Protein AF-A0A821R1C7-F1 (afdb_monomer)

Nearest PDB structures (foldseek):
  7y3z-assembly4_C  TM=9.645E-01  e=5.806E-04  Acinetobacter
  3zyt-assembly1_A  TM=8.851E-01  e=3.331E-03  Paenarthrobacter nitroguajacolicus
  8rlj-assembly1_A  TM=8.357E-01  e=1.025E-01  Pseudomonas aeruginosa
  6kjq-assembly1_A  TM=7.662E-01  e=8.226E-01  Jeotgalibacillus marinus
  7ulw-assembly1_A  TM=7.896E-01  e=1.842E+00  Homo sapiens

Structure (mmCIF, N/CA/C/O backbone):
data_AF-A0A821R1C7-F1
#
_entry.id   AF-A0A821R1C7-F1
#
loop_
_atom_site.group_PDB
_atom_site.id
_atom_site.type_symbol
_atom_site.label_atom_id
_atom_site.label_alt_id
_atom_site.label_comp_id
_atom_site.label_asym_id
_atom_site.label_entity_id
_atom_site.label_seq_id
_atom_site.pdbx_PDB_ins_code
_atom_site.Cartn_x
_atom_site.Cartn_y
_atom_site.Cartn_z
_atom_site.occupancy
_atom_site.B_iso_or_equiv
_atom_site.auth_seq_id
_atom_site.auth_comp_id
_atom_site.auth_asym_id
_atom_site.auth_atom_id
_atom_site.pdbx_PDB_model_num
ATOM 1 N N . LEU A 1 1 ? 5.505 1.927 -19.440 1.00 95.06 1 LEU A N 1
ATOM 2 C CA . LEU A 1 1 ? 4.059 2.197 -19.597 1.00 95.06 1 LEU A CA 1
ATOM 3 C C . LEU A 1 1 ? 3.369 0.908 -20.001 1.00 95.06 1 LEU A C 1
ATOM 5 O O . LEU A 1 1 ? 3.718 0.342 -21.029 1.00 95.06 1 LEU A O 1
ATOM 9 N N . ALA A 1 2 ? 2.385 0.483 -19.216 1.00 96.88 2 ALA A N 1
ATOM 10 C CA . ALA A 1 2 ? 1.505 -0.620 -19.572 1.00 96.88 2 ALA A CA 1
ATOM 11 C C . ALA A 1 2 ? 0.056 -0.122 -19.580 1.00 96.88 2 ALA A C 1
ATOM 13 O O . ALA A 1 2 ? -0.348 0.591 -18.662 1.00 96.88 2 ALA A O 1
ATOM 14 N N . VAL A 1 3 ? -0.719 -0.488 -20.602 1.00 98.31 3 VAL A N 1
ATOM 15 C CA . VAL A 1 3 ? -2.160 -0.203 -20.677 1.00 98.31 3 VAL A CA 1
ATOM 16 C C . VAL A 1 3 ? -2.905 -1.514 -20.856 1.00 98.31 3 VAL A C 1
ATOM 18 O O . VAL A 1 3 ? -2.622 -2.278 -21.781 1.00 9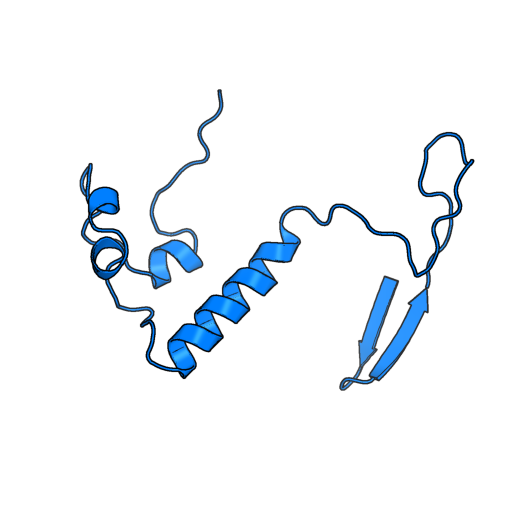8.31 3 VAL A O 1
ATOM 21 N N . TYR A 1 4 ? -3.876 -1.750 -19.976 1.00 98.38 4 TYR A N 1
ATOM 22 C CA . TYR A 1 4 ? -4.767 -2.900 -20.037 1.00 98.38 4 TYR A CA 1
ATOM 23 C C . TYR A 1 4 ? -6.169 -2.459 -20.457 1.00 98.38 4 TYR A C 1
ATOM 25 O O . TYR A 1 4 ? -6.735 -1.535 -19.877 1.00 98.38 4 TYR A O 1
ATOM 33 N N . HIS A 1 5 ? -6.757 -3.155 -21.427 1.00 98.25 5 HIS A N 1
ATOM 34 C CA . HIS A 1 5 ? -8.156 -2.996 -21.816 1.00 98.25 5 HIS A CA 1
ATOM 35 C C . HIS A 1 5 ? -8.858 -4.348 -21.687 1.00 98.25 5 HIS A C 1
ATOM 37 O O . HIS A 1 5 ? -8.461 -5.325 -22.322 1.00 98.25 5 HIS A O 1
ATOM 43 N N . ARG A 1 6 ? -9.888 -4.415 -20.831 1.00 97.62 6 ARG A N 1
ATOM 44 C CA . ARG A 1 6 ? -10.651 -5.648 -20.544 1.00 97.62 6 ARG A CA 1
ATOM 45 C C . ARG A 1 6 ? -9.747 -6.836 -20.173 1.00 97.62 6 ARG A C 1
ATOM 47 O O . ARG A 1 6 ? -9.884 -7.927 -20.716 1.00 97.62 6 ARG A O 1
ATOM 54 N N . GLY A 1 7 ? -8.776 -6.593 -19.293 1.00 97.56 7 GLY A N 1
ATOM 55 C CA . GLY A 1 7 ? -7.824 -7.607 -18.826 1.00 97.56 7 GLY A CA 1
ATOM 56 C C . GLY A 1 7 ? -6.716 -7.981 -19.818 1.00 97.56 7 GLY A C 1
ATOM 57 O O . GLY A 1 7 ? -5.848 -8.771 -19.466 1.00 97.56 7 GLY A O 1
ATOM 58 N N . LYS A 1 8 ? -6.693 -7.412 -21.032 1.00 98.44 8 LYS A N 1
ATOM 59 C CA . LYS A 1 8 ? -5.644 -7.664 -22.032 1.00 98.44 8 LYS A CA 1
ATOM 60 C C . LYS A 1 8 ? -4.643 -6.517 -22.081 1.00 98.44 8 LYS A C 1
ATOM 62 O O . LYS A 1 8 ? -5.049 -5.358 -22.155 1.00 98.44 8 LYS A O 1
ATOM 67 N N . LEU A 1 9 ? -3.354 -6.846 -22.085 1.00 98.00 9 LEU A N 1
ATOM 68 C CA . LEU A 1 9 ? -2.270 -5.890 -22.303 1.00 98.00 9 LEU A CA 1
ATOM 69 C C . LEU A 1 9 ? -2.293 -5.435 -23.768 1.00 98.00 9 LEU A C 1
ATOM 71 O O . LEU A 1 9 ? -2.065 -6.240 -24.666 1.00 98.00 9 LEU A O 1
ATOM 75 N N . VAL A 1 10 ? -2.603 -4.161 -24.008 1.00 98.56 10 VAL A N 1
ATOM 76 C CA . VAL A 1 10 ? -2.710 -3.583 -25.364 1.00 98.56 10 VAL A CA 1
A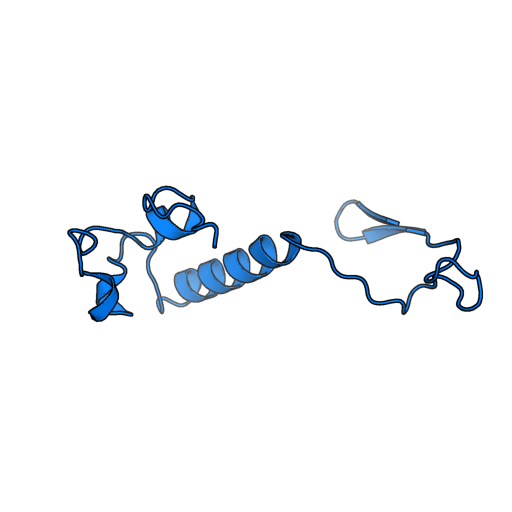TOM 77 C C . VAL A 1 10 ? -1.579 -2.610 -25.685 1.00 98.56 10 VAL A C 1
ATOM 79 O O . VAL A 1 10 ? -1.313 -2.341 -26.850 1.00 98.56 10 VAL A O 1
ATOM 82 N N . VAL A 1 11 ? -0.885 -2.108 -24.662 1.00 98.31 11 VAL A N 1
ATOM 83 C CA . VAL A 1 11 ? 0.336 -1.307 -24.798 1.00 98.31 11 VAL A CA 1
ATOM 84 C C . VAL A 1 11 ? 1.336 -1.805 -23.769 1.00 98.31 11 VAL A C 1
ATOM 86 O O . VAL A 1 11 ? 1.002 -1.847 -22.586 1.00 98.31 11 VAL A O 1
ATOM 89 N N . ASN A 1 12 ? 2.549 -2.136 -24.207 1.00 97.56 12 ASN A N 1
ATOM 90 C CA . ASN A 1 12 ? 3.678 -2.454 -23.338 1.00 97.56 12 ASN A CA 1
ATOM 91 C C . ASN A 1 12 ? 4.935 -1.765 -23.874 1.00 97.56 12 ASN A C 1
ATOM 93 O O . ASN A 1 12 ? 5.509 -2.212 -24.863 1.00 97.56 12 ASN A O 1
ATOM 97 N N . LEU A 1 13 ? 5.303 -0.634 -23.275 1.00 97.88 13 LEU A N 1
ATOM 98 C CA . LEU A 1 13 ? 6.394 0.216 -23.749 1.00 97.88 13 LEU A CA 1
ATOM 99 C C . LEU A 1 13 ? 7.347 0.565 -22.610 1.00 97.88 13 LEU A C 1
ATOM 101 O O . LEU A 1 13 ? 6.920 0.936 -21.515 1.00 97.88 13 LEU A O 1
ATOM 105 N N . TRP A 1 14 ? 8.637 0.544 -22.907 1.00 97.19 14 TRP A N 1
ATOM 106 C CA . TRP A 1 14 ? 9.726 1.041 -22.071 1.00 97.19 14 TRP A CA 1
ATOM 107 C C . TRP A 1 14 ? 10.750 1.738 -22.969 1.00 97.19 14 TRP A C 1
ATOM 109 O O . TRP A 1 14 ? 10.693 1.626 -24.195 1.00 97.19 14 TRP A O 1
ATOM 119 N N . GLY A 1 15 ? 11.671 2.487 -22.377 1.00 96.44 15 GLY A N 1
ATOM 120 C CA . GLY A 1 15 ? 12.731 3.131 -23.137 1.00 96.44 15 GLY A CA 1
ATOM 121 C C . GLY A 1 15 ? 13.526 4.129 -22.313 1.00 96.44 15 GLY A C 1
ATOM 122 O O . GLY A 1 15 ? 13.109 4.553 -21.236 1.00 96.44 15 GLY A O 1
ATOM 123 N N . GLY A 1 16 ? 14.676 4.517 -22.857 1.00 97.06 16 GLY A N 1
ATOM 124 C CA . GLY A 1 16 ? 15.631 5.388 -22.184 1.00 97.06 16 GLY A CA 1
ATOM 125 C C . GLY A 1 16 ? 16.636 4.606 -21.342 1.00 97.06 16 GLY A C 1
ATOM 126 O O . GLY A 1 16 ? 17.003 3.479 -21.671 1.00 97.06 16 GLY A O 1
ATOM 127 N N . TRP A 1 17 ? 17.105 5.241 -20.273 1.00 97.62 17 TRP A N 1
ATOM 128 C CA . TRP A 1 17 ? 18.196 4.757 -19.432 1.00 97.62 17 TRP A CA 1
ATOM 129 C C . TRP A 1 17 ? 17.765 4.759 -17.969 1.00 97.62 17 TRP A C 1
ATOM 131 O O . TRP A 1 17 ? 17.044 5.657 -17.534 1.00 97.62 17 TRP A O 1
ATOM 141 N N . PHE A 1 18 ? 18.192 3.748 -17.221 1.00 96.38 18 PHE A N 1
ATOM 142 C CA . PHE A 1 18 ? 17.921 3.622 -15.793 1.00 96.38 18 PHE A CA 1
ATOM 143 C C . PHE A 1 18 ? 18.710 4.649 -14.976 1.00 96.38 18 PHE A C 1
ATOM 145 O O . PHE A 1 18 ? 18.194 5.231 -14.024 1.00 96.38 18 PHE A O 1
ATOM 152 N N . ASP A 1 19 ? 19.962 4.881 -15.359 1.00 95.75 19 ASP A N 1
ATOM 153 C CA . ASP A 1 19 ? 20.901 5.758 -14.679 1.00 95.75 19 ASP A CA 1
ATOM 154 C C . ASP A 1 19 ? 21.161 7.050 -15.465 1.00 95.75 19 ASP A C 1
ATOM 156 O O . ASP A 1 19 ? 21.021 7.128 -16.688 1.00 95.75 19 ASP A O 1
ATOM 160 N N . LYS A 1 20 ? 21.595 8.090 -14.747 1.00 96.38 20 LYS A N 1
ATOM 161 C CA . LYS A 1 20 ? 21.877 9.402 -15.345 1.00 96.38 20 LYS A CA 1
ATOM 162 C C . LYS A 1 20 ? 23.054 9.362 -16.321 1.00 96.38 20 LYS A C 1
ATOM 164 O O . LYS A 1 20 ? 23.056 10.131 -17.278 1.00 96.38 20 LYS A O 1
ATOM 169 N N . GLN A 1 21 ? 24.037 8.492 -16.078 1.00 98.12 21 GLN A N 1
ATOM 170 C CA . GLN A 1 21 ? 25.211 8.335 -16.937 1.00 98.12 21 GLN A CA 1
ATOM 171 C C . GLN A 1 21 ? 24.899 7.571 -18.229 1.00 98.12 21 GLN A C 1
ATOM 173 O O . GLN A 1 21 ? 25.761 7.516 -19.102 1.00 98.12 21 GLN A O 1
ATOM 178 N N . LYS A 1 22 ? 23.673 7.048 -18.387 1.00 97.69 22 LYS A N 1
ATOM 179 C CA . LYS A 1 22 ? 23.246 6.281 -19.562 1.00 97.69 22 LYS A CA 1
ATOM 180 C C . LYS A 1 22 ? 24.122 5.049 -19.790 1.00 97.69 22 LYS A C 1
ATOM 182 O O . LYS A 1 22 ? 24.522 4.757 -20.911 1.00 97.69 22 LYS A O 1
ATOM 187 N N . THR A 1 23 ? 24.438 4.343 -18.711 1.00 97.56 23 THR A N 1
ATOM 188 C CA . THR A 1 23 ? 25.233 3.110 -18.754 1.00 97.56 23 THR A CA 1
ATOM 189 C C . THR A 1 23 ? 24.358 1.860 -18.736 1.00 97.56 23 THR A C 1
ATOM 191 O O . THR A 1 23 ? 24.775 0.817 -19.234 1.00 97.56 23 THR A O 1
ATOM 194 N N . LYS A 1 24 ? 23.125 1.960 -18.226 1.00 97.19 24 LYS A N 1
ATOM 195 C CA . LYS A 1 24 ? 22.159 0.866 -18.129 1.00 97.19 24 LYS A CA 1
ATOM 196 C C . LYS A 1 24 ? 20.848 1.227 -18.842 1.00 97.19 24 LYS A C 1
ATOM 198 O O . LYS A 1 24 ? 20.174 2.171 -18.420 1.00 97.19 24 LYS A O 1
ATOM 203 N N . PRO A 1 25 ? 20.452 0.503 -19.903 1.00 97.50 25 PRO A N 1
ATOM 204 C CA . PRO A 1 25 ? 19.151 0.693 -20.540 1.00 97.50 25 PRO A CA 1
ATOM 205 C C . PRO A 1 25 ? 17.996 0.492 -19.551 1.00 97.50 25 PRO A C 1
ATOM 207 O O . PRO A 1 25 ? 18.095 -0.320 -18.633 1.00 97.50 25 PRO A O 1
ATOM 210 N N . TYR A 1 26 ? 16.901 1.228 -19.739 1.00 97.44 26 TYR A N 1
ATOM 211 C CA . TYR A 1 26 ? 15.644 0.948 -19.046 1.00 97.44 26 TYR A CA 1
ATOM 212 C C . TYR A 1 26 ? 14.836 -0.032 -19.896 1.00 97.44 26 TYR A C 1
ATOM 214 O O . TYR A 1 26 ? 14.299 0.344 -20.942 1.00 97.44 26 TYR A O 1
ATOM 222 N N . ASP A 1 27 ? 14.768 -1.279 -19.452 1.00 96.06 27 ASP A N 1
ATOM 223 C CA . ASP A 1 27 ? 14.105 -2.384 -20.143 1.00 96.06 27 ASP A CA 1
ATOM 224 C C . ASP A 1 27 ? 12.874 -2.904 -19.376 1.00 96.06 27 ASP A C 1
ATOM 226 O O . ASP A 1 27 ? 12.446 -2.326 -18.375 1.00 96.06 27 ASP A O 1
ATOM 230 N N . ASN A 1 28 ? 12.272 -3.985 -19.875 1.00 95.75 28 ASN A N 1
ATOM 231 C CA . ASN A 1 28 ? 11.076 -4.597 -19.292 1.00 95.75 28 ASN A CA 1
ATOM 232 C C . ASN A 1 28 ? 11.321 -5.268 -17.926 1.00 95.75 28 ASN A C 1
ATOM 234 O O . ASN A 1 28 ? 10.365 -5.486 -17.185 1.00 95.75 28 ASN A O 1
ATOM 238 N N . ASP A 1 29 ? 12.574 -5.566 -17.577 1.00 95.75 29 ASP A N 1
ATOM 239 C CA . ASP A 1 29 ? 12.945 -6.232 -16.321 1.00 95.75 29 ASP A CA 1
ATOM 240 C C . ASP A 1 29 ? 13.451 -5.233 -15.265 1.00 95.75 29 ASP A C 1
ATOM 242 O O . ASP A 1 29 ? 13.801 -5.590 -14.135 1.00 95.75 29 ASP A O 1
ATOM 246 N N . THR A 1 30 ? 13.476 -3.946 -15.610 1.00 96.50 30 THR A N 1
ATOM 247 C CA . THR A 1 30 ? 13.945 -2.886 -14.728 1.00 96.50 30 THR A CA 1
ATOM 248 C C . THR A 1 30 ? 12.960 -2.630 -13.582 1.00 96.50 30 THR A C 1
ATOM 250 O O . THR A 1 30 ? 11.846 -2.145 -13.775 1.00 96.50 30 THR A O 1
ATOM 253 N N . LEU A 1 31 ? 13.407 -2.881 -12.348 1.00 95.75 31 LEU A N 1
ATOM 254 C CA . LEU A 1 31 ? 12.672 -2.523 -11.133 1.00 95.75 31 LEU A CA 1
ATOM 255 C C . LEU A 1 31 ? 12.875 -1.044 -10.774 1.00 95.75 31 LEU A C 1
ATOM 257 O O . LEU A 1 31 ? 13.989 -0.524 -10.839 1.00 95.75 31 LEU A O 1
ATOM 261 N N . GLN A 1 32 ? 11.799 -0.378 -10.347 1.00 93.00 32 GLN A N 1
ATOM 262 C CA . GLN A 1 32 ? 11.802 1.035 -9.962 1.00 93.00 32 GLN A CA 1
ATOM 263 C C . GLN A 1 32 ? 11.067 1.246 -8.637 1.00 93.00 32 GLN A C 1
ATOM 265 O O . GLN A 1 32 ? 10.063 0.590 -8.350 1.00 93.00 32 GLN A O 1
ATOM 270 N N . LEU A 1 33 ? 11.529 2.213 -7.844 1.00 95.06 33 LEU A N 1
ATOM 271 C CA . LEU A 1 33 ? 10.799 2.659 -6.662 1.00 95.06 33 LEU A CA 1
ATOM 272 C C . LEU A 1 33 ? 9.497 3.361 -7.084 1.00 95.06 33 LEU A C 1
ATOM 274 O O . LEU A 1 33 ? 9.522 4.425 -7.698 1.00 95.06 33 LEU A O 1
ATOM 278 N N . VAL A 1 34 ? 8.351 2.783 -6.719 1.00 95.44 34 VAL A N 1
ATOM 279 C CA . VAL A 1 34 ? 7.009 3.296 -7.074 1.00 95.44 34 VAL A CA 1
ATOM 280 C C . VAL A 1 34 ? 6.324 4.074 -5.938 1.00 95.44 34 VAL A C 1
ATOM 282 O O . VAL A 1 34 ? 5.115 4.319 -5.974 1.00 95.44 34 VAL A O 1
ATOM 285 N N . PHE A 1 35 ? 7.093 4.472 -4.920 1.00 96.25 35 PHE A N 1
ATOM 286 C CA . PHE A 1 35 ? 6.664 5.285 -3.775 1.00 96.25 35 PHE A CA 1
ATOM 287 C C . PHE A 1 35 ? 5.360 4.809 -3.126 1.00 96.25 35 PHE A C 1
ATOM 289 O O . PHE A 1 35 ? 5.332 3.750 -2.517 1.00 96.25 35 PHE A O 1
ATOM 296 N N . SER A 1 36 ? 4.280 5.590 -3.218 1.00 96.31 36 SER A N 1
ATOM 297 C CA . SER A 1 36 ? 3.008 5.302 -2.549 1.00 96.31 36 SER A CA 1
ATOM 298 C C . SER A 1 36 ? 2.159 4.240 -3.248 1.00 96.31 36 SER A C 1
ATOM 300 O O . SER A 1 36 ? 1.174 3.799 -2.664 1.00 96.31 36 SER A O 1
ATOM 302 N N . THR A 1 37 ? 2.534 3.795 -4.448 1.00 97.06 37 THR A N 1
ATOM 303 C CA . THR A 1 37 ? 1.797 2.776 -5.217 1.00 97.06 37 THR A CA 1
ATOM 304 C C . THR A 1 37 ? 1.511 1.481 -4.434 1.00 97.06 37 THR A C 1
ATOM 306 O O . THR A 1 37 ? 0.381 0.994 -4.513 1.00 97.06 37 THR A O 1
ATOM 309 N N . PRO A 1 38 ? 2.428 0.937 -3.602 1.00 97.00 38 PRO A N 1
ATOM 310 C CA . PRO A 1 38 ? 2.169 -0.272 -2.821 1.00 97.00 38 PRO A CA 1
ATOM 311 C C . PRO A 1 38 ? 1.009 -0.147 -1.822 1.00 97.00 38 PRO A C 1
ATOM 313 O O . PRO A 1 38 ? 0.507 -1.174 -1.375 1.00 97.00 38 PRO A O 1
ATOM 316 N N . LYS A 1 39 ? 0.514 1.066 -1.509 1.00 97.12 39 LYS A N 1
ATOM 317 C CA . LYS A 1 39 ? -0.707 1.252 -0.699 1.00 97.12 39 LYS A CA 1
ATOM 318 C C . LYS A 1 39 ? -1.912 0.524 -1.299 1.00 97.12 39 LYS A C 1
ATOM 320 O O . LYS A 1 39 ? -2.708 -0.028 -0.549 1.00 97.12 39 LYS A O 1
ATOM 325 N N . GLY A 1 40 ? -2.020 0.465 -2.630 1.00 96.88 40 GLY A N 1
ATOM 326 C CA . GLY A 1 40 ? -3.070 -0.305 -3.303 1.00 96.88 40 GLY A CA 1
ATOM 327 C C . GLY A 1 40 ? -2.946 -1.809 -3.047 1.00 96.88 40 GLY A C 1
ATOM 328 O O . GLY A 1 40 ? -3.939 -2.468 -2.757 1.00 96.88 40 GLY A O 1
ATOM 329 N N . LEU A 1 41 ? -1.719 -2.343 -3.067 1.00 96.88 41 LEU A N 1
ATOM 330 C CA . LEU A 1 41 ? -1.449 -3.742 -2.721 1.00 96.88 41 LEU A CA 1
ATOM 331 C C . LEU A 1 41 ? -1.809 -4.040 -1.262 1.00 96.88 41 LEU A C 1
ATOM 333 O O . LEU A 1 41 ? -2.501 -5.015 -0.989 1.00 96.88 41 LEU A O 1
ATOM 337 N N . VAL A 1 42 ? -1.400 -3.168 -0.337 1.00 97.62 42 VAL A N 1
ATOM 338 C CA . VAL A 1 42 ? -1.751 -3.283 1.087 1.00 97.62 42 VAL A CA 1
ATOM 339 C C . VAL A 1 42 ? -3.270 -3.252 1.277 1.00 97.62 42 VAL A C 1
ATOM 341 O O . VAL A 1 42 ? -3.812 -4.085 2.001 1.00 97.62 42 VAL A O 1
ATOM 344 N N . ALA A 1 43 ? -3.978 -2.354 0.587 1.00 98.12 43 ALA A N 1
ATOM 345 C CA . ALA A 1 43 ? -5.435 -2.288 0.642 1.00 98.12 43 ALA A CA 1
ATOM 346 C C . ALA A 1 43 ? -6.109 -3.567 0.119 1.00 98.12 43 ALA A C 1
ATOM 348 O O . ALA A 1 43 ? -7.061 -4.040 0.740 1.00 98.12 43 ALA A O 1
ATOM 349 N N . MET A 1 44 ? -5.593 -4.170 -0.959 1.00 98.25 44 MET A N 1
ATOM 350 C CA . MET A 1 44 ? -6.075 -5.469 -1.446 1.00 98.25 44 MET A CA 1
ATOM 351 C C . MET A 1 44 ? -5.843 -6.589 -0.427 1.00 98.25 44 MET A C 1
ATOM 353 O O . MET A 1 44 ? -6.739 -7.400 -0.208 1.00 98.25 44 MET A O 1
ATOM 357 N N . THR A 1 45 ? -4.691 -6.619 0.247 1.00 98.12 45 THR A N 1
ATOM 358 C CA . THR A 1 45 ? -4.428 -7.591 1.320 1.00 98.12 45 THR A CA 1
ATOM 359 C C . THR A 1 45 ? -5.436 -7.453 2.461 1.00 98.12 45 THR A C 1
ATOM 361 O O . THR A 1 45 ? -5.981 -8.454 2.919 1.00 98.12 45 THR A O 1
ATOM 364 N N . ILE 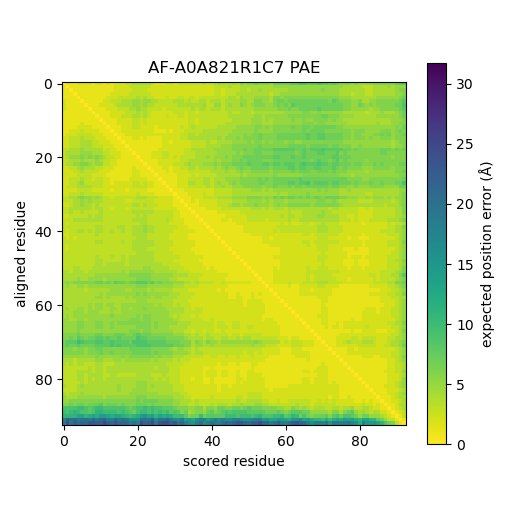A 1 46 ? -5.750 -6.223 2.881 1.00 98.31 46 ILE A N 1
ATOM 365 C CA . ILE A 1 46 ? -6.778 -5.968 3.901 1.00 98.31 46 ILE A CA 1
ATOM 366 C C . ILE A 1 46 ? -8.157 -6.434 3.421 1.00 98.31 46 ILE A C 1
ATOM 368 O O . ILE A 1 46 ? -8.861 -7.108 4.171 1.00 98.31 46 ILE A O 1
ATOM 372 N N . ALA A 1 47 ? -8.528 -6.151 2.170 1.00 98.38 47 ALA A N 1
ATOM 373 C CA . ALA A 1 47 ? -9.794 -6.611 1.598 1.00 98.38 47 ALA A CA 1
ATOM 374 C C . ALA A 1 47 ? -9.895 -8.149 1.564 1.00 98.38 47 ALA A C 1
ATOM 376 O O . ALA A 1 47 ? -10.946 -8.699 1.886 1.00 98.38 47 ALA A O 1
ATOM 377 N N . LEU A 1 48 ? -8.800 -8.855 1.255 1.00 98.56 48 LEU A N 1
ATOM 378 C CA . LEU A 1 48 ? -8.743 -10.320 1.320 1.00 98.56 48 LEU A CA 1
ATOM 379 C C . LEU A 1 48 ? -8.913 -10.840 2.753 1.00 98.56 48 LEU A C 1
ATOM 381 O O . LEU A 1 48 ? -9.620 -11.826 2.959 1.00 98.56 48 LEU A O 1
ATOM 385 N N . CYS A 1 49 ? -8.299 -10.192 3.747 1.00 98.31 49 CYS A N 1
ATOM 386 C CA . CYS A 1 49 ? -8.507 -10.538 5.155 1.00 98.31 49 CYS A CA 1
ATOM 387 C C . CYS A 1 49 ? -9.972 -10.350 5.570 1.00 98.31 49 CYS A C 1
ATOM 389 O O . CYS A 1 49 ? -10.518 -11.219 6.251 1.00 98.31 49 CYS A O 1
ATOM 391 N N . VAL A 1 50 ? -10.618 -9.273 5.109 1.00 98.50 50 VAL A N 1
ATOM 392 C CA . VAL A 1 50 ? -12.049 -9.025 5.343 1.00 98.50 50 VAL A CA 1
ATOM 393 C C . VAL A 1 50 ? -12.913 -10.099 4.703 1.00 98.50 50 VAL A C 1
ATOM 395 O O . VAL A 1 50 ? -13.743 -10.704 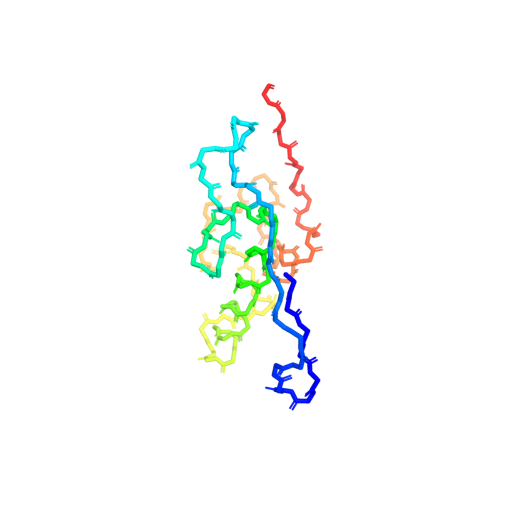5.375 1.00 98.50 50 VAL A O 1
ATOM 398 N N . GLN A 1 51 ? -12.672 -10.407 3.429 1.00 98.50 51 GLN A N 1
ATOM 399 C CA . GLN A 1 51 ? -13.396 -11.461 2.719 1.00 98.50 51 GLN A CA 1
ATOM 400 C C . GLN A 1 51 ? -13.281 -12.821 3.426 1.00 98.50 51 GLN A C 1
ATOM 402 O O . GLN A 1 51 ? -14.221 -13.609 3.407 1.00 98.50 51 GLN A O 1
ATOM 407 N N . ARG A 1 52 ? -12.134 -13.101 4.054 1.00 98.38 52 ARG A N 1
ATOM 408 C CA . ARG A 1 52 ? -11.871 -14.347 4.791 1.00 98.38 52 ARG A CA 1
ATOM 409 C C . ARG A 1 52 ? -12.373 -14.332 6.239 1.00 98.38 52 ARG A C 1
ATOM 411 O O . ARG A 1 52 ? -12.162 -15.312 6.943 1.00 98.38 52 ARG A O 1
ATOM 418 N N . GLY A 1 53 ? -12.988 -13.242 6.701 1.00 97.69 53 GLY A N 1
ATOM 419 C CA . GLY A 1 53 ? -13.455 -13.100 8.083 1.00 97.69 53 GLY A CA 1
ATOM 420 C C . GLY A 1 53 ? -12.336 -12.959 9.122 1.00 97.69 53 GLY A C 1
ATOM 421 O O . GLY A 1 53 ? -12.595 -13.079 10.316 1.00 97.69 53 GLY A O 1
ATOM 422 N N . LEU A 1 54 ? -11.096 -12.700 8.693 1.00 97.94 54 LEU A N 1
ATOM 423 C CA . LEU A 1 54 ? -9.943 -12.497 9.582 1.00 97.94 54 LEU A CA 1
ATOM 424 C C . LEU A 1 54 ? -9.884 -11.070 10.142 1.00 97.94 54 LEU A C 1
ATOM 426 O O . LEU A 1 54 ? -9.173 -10.814 11.111 1.00 97.94 54 LEU A O 1
ATOM 430 N N . LEU A 1 55 ? -10.598 -10.139 9.506 1.00 97.19 55 LEU A N 1
ATOM 431 C CA . LEU A 1 55 ? -10.661 -8.730 9.870 1.00 97.19 55 LEU A CA 1
ATOM 432 C C . LEU A 1 55 ? -12.038 -8.157 9.501 1.00 97.19 55 LEU A C 1
ATOM 434 O O . LEU A 1 55 ? -12.642 -8.605 8.537 1.00 97.19 55 LEU A O 1
ATOM 438 N N . ASN A 1 56 ? -12.534 -7.141 10.209 1.00 98.38 56 ASN A N 1
ATOM 439 C CA . ASN A 1 56 ? -13.670 -6.330 9.759 1.00 98.38 56 ASN A CA 1
ATOM 440 C C . ASN A 1 56 ? -13.302 -4.848 9.744 1.00 98.38 56 ASN A C 1
ATOM 442 O O . ASN A 1 56 ? -12.608 -4.360 10.631 1.00 98.38 56 ASN A O 1
ATOM 446 N N . TYR A 1 57 ? -13.822 -4.102 8.769 1.00 98.56 57 TYR A N 1
ATOM 447 C CA . TYR A 1 57 ? -13.582 -2.658 8.679 1.00 98.56 57 TYR A CA 1
ATOM 448 C C . TYR A 1 57 ? -14.099 -1.878 9.898 1.00 98.56 57 TYR A C 1
ATOM 450 O O . TYR A 1 57 ? -13.529 -0.847 10.248 1.00 98.56 57 TYR A O 1
ATOM 458 N N . THR A 1 58 ? -15.144 -2.383 10.559 1.00 98.50 58 THR A N 1
ATOM 459 C CA . THR A 1 58 ? -15.727 -1.804 11.778 1.00 98.50 58 THR A CA 1
ATOM 460 C C . THR A 1 58 ? -15.013 -2.228 13.058 1.00 98.50 58 THR A C 1
ATOM 462 O O . THR A 1 58 ? -15.323 -1.692 14.122 1.00 98.50 58 THR A O 1
ATOM 465 N N . ASP A 1 59 ? -14.077 -3.182 12.992 1.00 98.50 59 ASP A N 1
ATOM 466 C CA . ASP A 1 59 ? -13.296 -3.557 14.166 1.00 98.50 59 ASP A CA 1
ATOM 467 C C . ASP A 1 59 ? -12.454 -2.370 14.636 1.00 98.50 59 ASP A C 1
ATOM 469 O O . ASP A 1 59 ? -11.895 -1.617 13.830 1.00 98.50 59 ASP A O 1
ATOM 473 N N . LYS A 1 60 ? -12.324 -2.232 15.957 1.00 98.62 60 LYS A N 1
ATOM 474 C CA . LYS A 1 60 ? -11.357 -1.311 16.551 1.00 98.62 60 LYS A CA 1
ATOM 475 C C . LYS A 1 60 ? -9.943 -1.836 16.326 1.00 98.62 60 LYS A C 1
ATOM 477 O O . LYS A 1 60 ? -9.702 -3.033 16.473 1.00 98.62 60 LYS A O 1
ATOM 482 N N . VAL A 1 61 ? -8.994 -0.947 16.038 1.00 98.31 61 VAL A N 1
ATOM 483 C CA . VAL A 1 61 ? -7.579 -1.319 15.832 1.00 98.31 61 VAL A CA 1
ATOM 484 C C . VAL A 1 61 ? -7.017 -2.046 17.058 1.00 98.31 61 VAL A C 1
ATOM 486 O O . VAL A 1 61 ? -6.296 -3.030 16.909 1.00 98.31 61 VAL A O 1
ATOM 489 N N . ILE A 1 62 ? -7.436 -1.643 18.262 1.00 98.44 62 ILE A N 1
ATOM 490 C CA . ILE A 1 62 ? -7.016 -2.255 19.532 1.00 98.44 62 ILE A CA 1
ATOM 491 C C . ILE A 1 62 ? -7.368 -3.740 19.676 1.00 98.44 62 ILE A C 1
ATOM 493 O O . ILE A 1 62 ? -6.759 -4.429 20.485 1.00 98.44 62 ILE A O 1
ATOM 497 N N . LYS A 1 63 ? -8.309 -4.258 18.875 1.00 98.19 63 LYS A N 1
ATOM 498 C CA . LYS A 1 63 ? -8.602 -5.696 18.807 1.00 98.19 63 LYS A CA 1
ATOM 499 C C . LYS A 1 63 ? -7.396 -6.498 18.303 1.00 98.19 63 LYS A C 1
ATOM 501 O O . LYS A 1 63 ? -7.232 -7.650 18.687 1.00 98.19 63 LYS A O 1
ATOM 506 N N . TYR A 1 64 ? -6.580 -5.893 17.439 1.00 97.38 64 TYR A N 1
ATOM 507 C CA . TYR A 1 64 ? -5.412 -6.509 16.803 1.00 97.38 64 TYR A CA 1
ATOM 508 C C . TYR A 1 64 ? -4.089 -5.980 17.358 1.00 97.38 64 TYR A C 1
ATOM 510 O O . TYR A 1 64 ? -3.089 -6.689 17.341 1.00 97.38 64 TYR A O 1
ATOM 518 N N . TRP A 1 65 ? -4.086 -4.733 17.827 1.00 98.25 65 TRP A N 1
ATOM 519 C CA . TRP A 1 65 ? -2.912 -4.055 18.360 1.00 98.25 65 TRP A CA 1
ATOM 520 C C . TRP A 1 65 ? -3.299 -3.246 19.610 1.00 98.25 65 TRP A C 1
ATOM 522 O O . TRP A 1 65 ? -3.575 -2.049 19.497 1.00 98.25 65 TRP A O 1
ATOM 532 N N . PRO A 1 66 ? -3.372 -3.879 20.796 1.00 97.94 66 PRO A N 1
ATOM 533 C CA . PRO A 1 66 ? -3.849 -3.231 22.021 1.00 97.94 66 PRO A CA 1
ATOM 534 C C . PRO A 1 66 ? -3.099 -1.940 22.380 1.00 97.94 66 PRO A C 1
ATOM 536 O O . PRO A 1 66 ? -3.714 -0.948 22.768 1.00 97.94 66 PRO A O 1
ATOM 539 N N . GLU A 1 67 ? -1.782 -1.908 22.177 1.00 98.06 67 GLU A N 1
ATOM 540 C CA . GLU A 1 67 ? -0.912 -0.771 22.491 1.00 98.06 67 GLU A CA 1
ATOM 541 C C . GLU A 1 67 ? -1.209 0.463 21.624 1.00 98.06 67 GLU A C 1
ATOM 543 O O . GLU A 1 67 ? -0.886 1.583 22.019 1.00 98.06 67 GLU A O 1
ATOM 548 N N . TYR A 1 68 ? -1.878 0.294 20.477 1.00 97.62 68 TYR A N 1
ATOM 549 C CA . TYR A 1 68 ? -2.341 1.411 19.655 1.00 97.62 68 TYR A CA 1
ATOM 550 C C . TYR A 1 68 ? -3.277 2.351 20.430 1.00 97.62 68 TYR A C 1
ATOM 552 O O . TYR A 1 68 ? -3.273 3.552 20.170 1.00 97.62 68 TYR A O 1
ATOM 560 N N . GLY A 1 69 ? -4.050 1.829 21.390 1.00 97.06 69 GLY A N 1
ATOM 561 C CA . GLY A 1 69 ? -5.106 2.557 22.105 1.00 97.06 69 GLY A CA 1
ATOM 562 C C . GLY A 1 69 ? -4.640 3.697 23.011 1.00 97.06 69 GLY A C 1
ATOM 563 O O . GLY A 1 69 ? -5.469 4.391 23.582 1.00 97.06 69 GLY A O 1
ATOM 564 N N . GLN A 1 70 ? -3.335 3.920 23.150 1.00 96.25 70 GLN A N 1
ATOM 565 C CA . GLN A 1 70 ? -2.798 5.041 23.922 1.00 96.25 70 GLN A CA 1
ATOM 566 C C . GLN A 1 70 ? -3.228 6.396 23.339 1.00 96.25 70 GLN A C 1
ATOM 568 O O . GLN A 1 70 ? -3.442 6.510 22.132 1.00 96.25 70 GLN A O 1
ATOM 573 N N . SER A 1 71 ? -3.263 7.442 24.168 1.00 94.62 71 SER A N 1
ATOM 574 C CA . SER A 1 71 ? -3.568 8.818 23.733 1.00 94.62 71 SER A CA 1
ATOM 575 C C . SER A 1 71 ? -4.902 8.930 22.977 1.00 94.62 71 SER A C 1
ATOM 577 O O . SER A 1 71 ? -4.937 9.468 21.871 1.00 94.62 71 SER A O 1
ATOM 579 N N . ASP A 1 72 ? -5.967 8.373 23.559 1.00 94.50 72 ASP A N 1
ATOM 580 C CA . ASP A 1 72 ? -7.360 8.478 23.089 1.00 94.50 72 ASP A CA 1
ATOM 581 C C . ASP A 1 72 ? -7.624 7.864 21.696 1.00 94.50 72 ASP A C 1
ATOM 583 O O . ASP A 1 72 ? -8.507 8.288 20.942 1.00 94.50 72 ASP A O 1
ATOM 587 N N . LYS A 1 73 ? -6.829 6.853 21.315 1.00 97.56 73 LYS A N 1
ATOM 588 C CA . LYS A 1 73 ? -6.919 6.181 20.006 1.00 97.56 73 LYS A CA 1
ATOM 589 C C . LYS A 1 73 ? -7.725 4.881 20.025 1.00 97.56 73 LYS A C 1
ATOM 591 O O . LYS A 1 73 ? -7.914 4.277 18.964 1.00 97.56 73 LYS A O 1
ATOM 596 N N . GLU A 1 74 ? -8.230 4.446 21.176 1.00 97.94 74 GLU A N 1
ATOM 597 C CA . GLU A 1 74 ? -8.940 3.176 21.387 1.00 97.94 74 GLU A CA 1
ATOM 598 C C . GLU A 1 74 ? -10.179 3.008 20.499 1.00 97.94 74 GLU A C 1
ATOM 600 O O . GLU A 1 74 ? -10.555 1.893 20.133 1.00 97.94 74 GLU A O 1
ATOM 605 N N . ASN A 1 75 ? -10.775 4.126 20.083 1.00 98.00 75 ASN A N 1
ATOM 606 C CA . ASN A 1 75 ? -11.961 4.147 19.239 1.00 98.00 75 ASN A CA 1
ATOM 607 C C . ASN A 1 75 ? -11.675 4.134 17.730 1.00 98.00 75 ASN A C 1
ATOM 609 O O . ASN A 1 75 ? -12.630 4.028 16.955 1.00 98.00 75 ASN A O 1
ATOM 613 N N . THR A 1 76 ? -10.413 4.178 17.297 1.00 98.38 76 THR A N 1
ATOM 614 C CA . THR A 1 76 ? -10.060 4.120 15.868 1.00 98.38 76 THR A CA 1
ATOM 615 C C . THR A 1 76 ? -10.465 2.774 15.272 1.00 98.38 76 THR A C 1
ATOM 617 O O . THR A 1 76 ? -10.124 1.718 15.811 1.00 98.38 76 THR A O 1
ATOM 620 N N . THR A 1 77 ? -11.162 2.795 14.139 1.00 98.62 77 THR A N 1
ATOM 621 C CA . THR A 1 77 ? -11.518 1.585 13.389 1.00 98.62 77 THR A CA 1
ATOM 622 C C . THR A 1 77 ? -10.486 1.252 12.314 1.00 98.62 77 THR A C 1
ATOM 624 O O . THR A 1 77 ? -9.694 2.101 11.899 1.00 98.62 77 THR A O 1
ATOM 627 N N . VAL A 1 78 ? -10.514 0.022 11.795 1.00 98.44 78 VAL A N 1
ATOM 628 C CA . VAL A 1 78 ? -9.702 -0.323 10.618 1.00 98.44 78 VAL A CA 1
ATOM 629 C C . VAL A 1 78 ? -10.076 0.551 9.410 1.00 98.44 78 VAL A C 1
ATOM 631 O O . VAL A 1 78 ? -9.189 0.980 8.671 1.00 98.44 78 VAL A O 1
ATOM 634 N N . ALA A 1 79 ? -11.359 0.883 9.226 1.00 98.38 79 ALA A N 1
ATOM 635 C CA . ALA A 1 79 ? -11.799 1.811 8.183 1.00 98.38 79 ALA A CA 1
ATOM 636 C C . ALA A 1 79 ? -11.154 3.201 8.312 1.00 98.38 79 ALA A C 1
ATOM 638 O O . ALA A 1 79 ? -10.756 3.779 7.298 1.00 98.38 79 ALA A O 1
ATOM 639 N N . ASP A 1 80 ? -11.001 3.724 9.532 1.00 98.38 80 ASP A N 1
ATOM 640 C CA . ASP A 1 80 ? -10.363 5.026 9.761 1.00 98.38 80 ASP A CA 1
ATOM 641 C C . ASP A 1 80 ? -8.889 5.015 9.339 1.00 98.38 80 ASP A C 1
ATOM 643 O O . ASP A 1 80 ? -8.415 5.965 8.714 1.00 98.38 80 ASP A O 1
ATOM 647 N N . VAL A 1 81 ? -8.166 3.925 9.614 1.00 97.69 81 VAL A N 1
ATOM 648 C CA . VAL A 1 81 ? -6.772 3.758 9.166 1.00 97.69 81 VAL A CA 1
ATOM 649 C C . VAL A 1 81 ? -6.702 3.698 7.639 1.00 97.69 81 VAL A C 1
ATOM 651 O O . VAL A 1 81 ? -5.934 4.439 7.024 1.00 97.69 81 VAL A O 1
ATOM 654 N N . MET A 1 82 ? -7.542 2.869 7.013 1.00 97.94 82 MET A N 1
ATOM 655 C CA . MET A 1 82 ? -7.539 2.654 5.559 1.00 97.94 82 MET A CA 1
ATOM 656 C C . MET A 1 82 ? -7.959 3.882 4.742 1.00 97.94 82 MET A C 1
ATOM 658 O O . MET A 1 82 ? -7.637 3.967 3.559 1.00 97.94 82 MET A O 1
ATOM 662 N N . SER A 1 83 ? -8.660 4.832 5.361 1.00 97.50 83 SER A N 1
ATOM 663 C CA . SER A 1 83 ? -9.159 6.055 4.723 1.00 97.50 83 SER A CA 1
ATOM 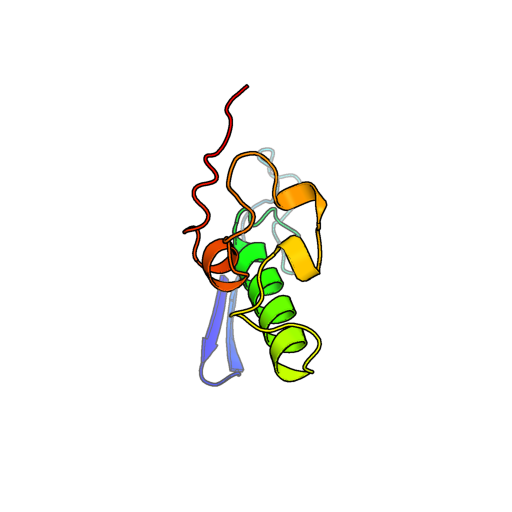664 C C . SER A 1 83 ? -8.423 7.325 5.155 1.00 97.50 83 SER A C 1
ATOM 666 O O . SER A 1 83 ? -8.867 8.423 4.825 1.00 97.50 83 SER A O 1
ATOM 668 N N . HIS A 1 84 ? -7.298 7.199 5.870 1.00 96.62 84 HIS A N 1
ATOM 669 C CA . HIS A 1 84 ? -6.525 8.335 6.394 1.00 96.62 84 HIS A CA 1
ATOM 670 C C . HIS A 1 84 ? -7.312 9.243 7.360 1.00 96.62 84 HIS A C 1
ATOM 672 O O . HIS A 1 84 ? -7.035 10.434 7.477 1.00 96.62 84 HIS A O 1
ATOM 678 N N . ARG A 1 85 ? -8.282 8.680 8.084 1.00 97.38 85 ARG A N 1
ATOM 679 C CA . ARG A 1 85 ? -9.139 9.382 9.054 1.00 97.38 85 ARG A CA 1
ATOM 680 C C . ARG A 1 85 ? -8.752 9.137 10.510 1.00 97.38 85 ARG A C 1
ATOM 682 O O . ARG A 1 85 ? -9.328 9.751 11.397 1.00 97.38 85 ARG A O 1
ATOM 689 N N . ALA A 1 86 ? -7.739 8.308 10.755 1.00 96.56 86 ALA A N 1
ATOM 690 C CA . ALA A 1 86 ? -7.227 8.005 12.092 1.00 96.56 86 ALA A CA 1
ATOM 691 C C . ALA A 1 86 ? -6.521 9.185 12.799 1.00 96.56 86 ALA A C 1
ATOM 693 O O . ALA A 1 86 ? -6.059 9.026 13.923 1.00 96.56 86 ALA A O 1
ATOM 694 N N . GLY A 1 87 ? -6.388 10.352 12.151 1.00 94.31 87 GLY A N 1
ATOM 695 C CA . GLY A 1 87 ? -5.793 11.54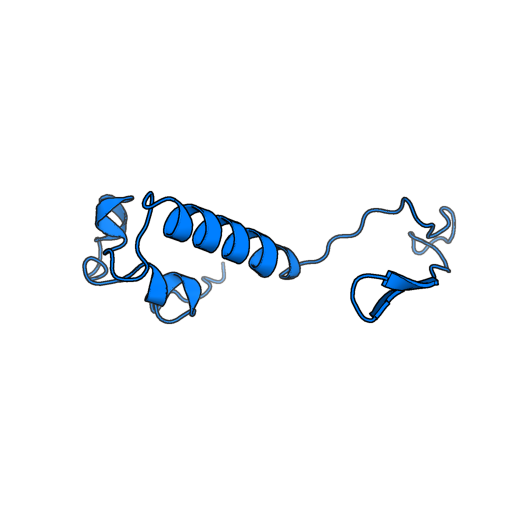0 12.774 1.00 94.31 87 GLY A CA 1
ATOM 696 C C . GLY A 1 87 ? -4.289 11.425 13.048 1.00 94.31 87 GLY A C 1
ATOM 697 O O . GLY A 1 87 ? -3.785 12.090 13.944 1.00 94.31 87 GLY A O 1
ATOM 698 N N . LEU A 1 88 ? -3.574 10.582 12.293 1.00 92.69 88 LEU A N 1
AT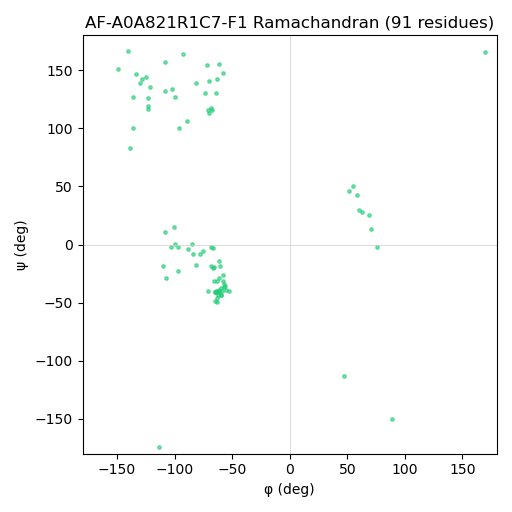OM 699 C CA . LEU A 1 88 ? -2.136 10.346 12.455 1.00 92.69 88 LEU A CA 1
ATOM 700 C C . LEU A 1 88 ? -1.333 11.223 11.475 1.00 92.69 88 LEU A C 1
ATOM 702 O O . LEU A 1 88 ? -1.240 10.872 10.292 1.00 92.69 88 LEU A O 1
ATOM 706 N N . PRO A 1 89 ? -0.764 12.365 11.912 1.00 90.62 89 PRO A N 1
ATOM 707 C CA . PRO A 1 89 ? 0.048 13.203 11.041 1.00 90.62 89 PRO A CA 1
ATOM 708 C C . PRO A 1 89 ? 1.398 12.543 10.742 1.00 90.62 89 PRO A C 1
ATOM 710 O O . PRO A 1 89 ? 1.934 11.774 11.540 1.00 90.62 89 PRO A O 1
ATOM 713 N N . ALA A 1 90 ? 1.990 12.899 9.602 1.00 89.06 90 ALA A N 1
ATOM 714 C CA . ALA A 1 90 ? 3.394 12.600 9.364 1.00 89.06 90 ALA A CA 1
ATOM 715 C C . ALA A 1 90 ? 4.251 13.450 10.313 1.00 89.06 90 ALA A C 1
ATOM 717 O O . ALA A 1 90 ? 4.230 14.680 10.231 1.00 89.06 90 ALA A O 1
ATOM 718 N N . LEU A 1 91 ? 5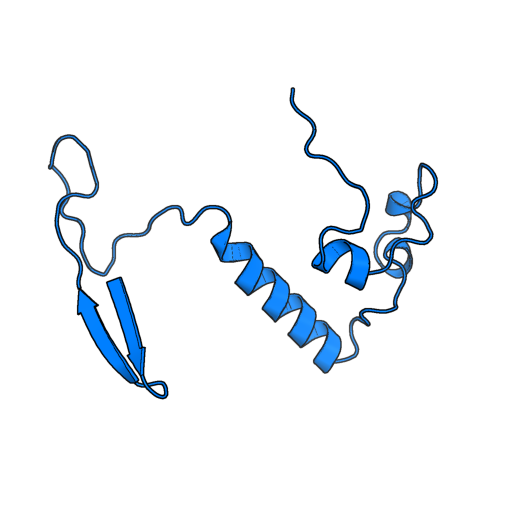.008 12.799 11.193 1.00 89.50 91 LEU A N 1
ATOM 719 C CA . LEU A 1 91 ? 6.010 13.475 12.009 1.00 89.50 91 L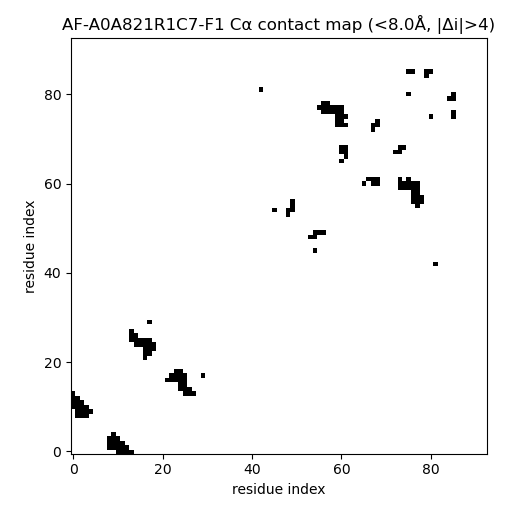EU A CA 1
ATOM 720 C C . LEU A 1 91 ? 7.202 13.824 11.118 1.00 89.50 91 LEU A C 1
ATOM 722 O O . LEU A 1 91 ? 7.691 12.985 10.359 1.00 89.50 91 LEU A O 1
ATOM 726 N N . ARG A 1 92 ? 7.640 15.078 11.180 1.00 79.81 92 ARG A N 1
ATOM 727 C CA . ARG A 1 92 ? 8.898 15.505 10.573 1.00 79.81 92 ARG A CA 1
ATOM 728 C C . ARG A 1 92 ? 9.935 15.560 11.684 1.00 79.81 92 ARG A C 1
ATOM 730 O O . ARG A 1 92 ? 9.674 16.188 12.707 1.00 79.81 92 ARG A O 1
ATOM 737 N N . ASN A 1 93 ? 11.051 14.875 11.462 1.00 63.41 93 ASN A N 1
ATOM 738 C CA . ASN A 1 93 ? 12.263 15.034 12.260 1.00 63.41 93 ASN A CA 1
ATOM 739 C C . ASN A 1 93 ? 13.027 16.271 11.792 1.00 63.41 93 ASN A C 1
ATOM 741 O O . ASN A 1 93 ? 12.948 16.567 10.574 1.00 63.41 93 ASN A O 1
#

Mean predicted aligned error: 3.76 Å

Secondary structure (DSSP, 8-state):
-EEEETTEEEEE---SBSSTTS-SB--TT-----TTTHHHHHHHHHHHHHHTTS--TTSBGGGT-GGGGTTTTTT-BHHHHHTT-S--PPPP-

InterPro domains:
  IPR001466 Beta-lactamase-related [PF00144] (1-91)
  IPR012338 Beta-lactamase/transpeptidase-like [G3DSA:3.40.710.10] (1-93)
  IPR012338 Beta-lactamase/transpeptidase-like [SSF56601] (1-91)
  IPR052907 Beta-lactamase/esterase domain-containing protein [PTHR43319] (1-92)

Radius of gyration: 19.85 Å; Cα contacts (8 Å, |Δi|>4): 81; chains: 1; bounding box: 41×30×49 Å

Organism: NCBI:txid392032

Solvent-accessible surface area (backbone atoms only — not comparable to full-atom values): 5909 Å² total; per-residue (Å²): 91,77,42,70,57,95,89,38,80,77,42,82,50,75,66,68,49,71,44,94,85,61,82,41,74,29,51,94,84,63,85,74,92,63,79,72,58,60,55,59,56,53,50,50,52,51,51,52,34,35,75,69,68,76,43,54,58,82,38,40,44,35,82,83,39,59,79,63,30,56,92,86,37,49,79,37,27,42,46,28,58,78,67,74,61,60,77,78,75,87,84,80,131

Foldseek 3Di:
DWDDDPNDTPDDDDFDAPDPVRPHITDPPDDDDPDCVCLVVVVVVVVVCVVVVVFDQCDFPCVVPVVCPPPPQRRDGNVCVNVVNSPDDDDDD

pLDDT: mean 96.51, std 4.29, range [63.41, 98.62]

Sequence (93 aa):
LAVYHRGKLVVNLWGGWFDKQKTKPYDNDTLQLVFSTPKGLVAMTIALCVQRGLLNYTDKVIKYWPEYGQSDKENTTVADVMSHRAGLPALRN

=== Feature glossary ===
The record interleaves many kinds of information about one protein. Here is each kind framed as the question it answers.

Q: What does the local fold look like, residue by residue?
A: The Foldseek 3Di string encodes local tertiary geometry as a 20-letter alphabet — one character per residue — derived from the relative positions of nearby Cα atoms. Unlike the amino-acid sequence, 3Di is a direct function of the 3D structure, so two proteins with the same fold have similar 3Di strings even at low sequence identity.

Q: Which residues are in helices, strands, or loops?
A: The SS8 string is DSSP's per-residue secondary-structure call. α-helix (H) means an i→i+4 H-bond ladder; β-strand (E) means the residue participates in a β-sheet; 3₁₀ (G) and π (I) are tighter and wider helices; T/S are turns/bends; '-' is loop.

Q: How big and how compact is the whole molecule?
A: Radius of gyration (Rg) is the root-mean-square distance of Cα atoms from their centroid — a single number for overall size and compactness. A globular domain of N residues has Rg ≈ 2.2·N^0.38 Å; an extended or disordered chain has a much larger Rg. The Cα contact count is the number of residue pairs whose Cα atoms are within 8 Å and are more than four positions apart in sequence — a standard proxy for tertiary packing density. The bounding box is the smallest axis-aligned box enclosing all Cα atoms.

Q: Where is each backbone atom in 3D?
A: Structure coordinates are given as an mmCIF _atom_site loop: one row per atom with element, residue name, chain id, sequence number, and x/y/z position in Å. Only the four main-chain atoms per residue are included here; side chains are omitted to keep the record compact.

Q: What is the amino-acid chain?
A: Primary structure: the covalent order of the twenty standard amino acids along the backbone. Two proteins with the same sequence will (almost always) fold to the same structure; two with 30% identity often share a fold but not the details.

Q: What if only a Cα trace is available?
A: Three-state secondary structure (P-SEA) collapses the eight DSSP classes into helix (a), strand (b), and coil (c). P-SEA assigns these from Cα geometry alone — distances and angles — without requiring backbone oxygens, so it works on any Cα trace.

Q: What family and function is it annotated with?
A: Database cross-references. InterPro integrates a dozen domain/family signature databases into unified entries with residue-range hits. GO terms attach function/process/location labels with evidence codes. CATH codes position the fold in a four-level structural taxonomy. Organism is the NCBI-taxonomy species name.

Q: How confident is the AlphaFold model at each residue?
A: pLDDT is the predicted lDDT-Cα score: AlphaFold's confidence that the local environment of each residue (all inter-atomic distances within 15 Å) is correctly placed. It is a per-residue number between 0 and 100, with higher meaning more reliable.

Q: How mobile is each atom in the crystal?
A: B-factor (Debye–Waller factor) reflects atomic displacement in the crystal lattice. It is an experimental observable (units Å²), not a prediction; low values mean the atom is pinned down, high values mean it moves or is heterogeneous across the crystal.

Q: Which residues are buried vs exposed?
A: SASA measures how much of the protein is reachable by solvent. It is computed by rolling a water-sized probe over the atomic surface and summing the exposed area (Å²). Per-residue SASA distinguishes core (buried, low SASA) from surface (exposed, high SASA) residues; total SASA is a whole-molecule size measure.

Q: What do the diagnostic plots show?
A: Plot images: a contact map (which residues are close in 3D, as an N×N binary image), a Ramachandran scatter (backbone torsion angles, revealing secondary-structure composition at a glance), and — for AlphaFold structures — a PAE heatmap (pairwise prediction confidence).

Q: What known structures does this most resemble?
A: The Foldseek neighbor list gives the closest experimentally determined structures in the PDB, ranked by structural alignment. TM-score near 1 means near-identical fold; near 0.3 means only rough topology match. This is how one finds what a novel AlphaFold prediction most resembles in the solved-structure universe.

Q: Are the domains correctly placed relative to each other?
A: Predicted aligned error is AlphaFold's pairwise confidence. Unlike pLDDT (per-residue), PAE is per-residue-pair and captures whether two parts of the structure are correctly placed relative to each other. Units are ångströms of expected positional error.

Q: What do the rendered images show?
A: Structure images are PyMOL renders from six orthogonal camera directions. Cartoon representation draws helices as coils and strands as arrows; sticks shows the backbone as bonds; surface shows the solvent-excluded envelope. Rainbow coloring maps sequence position to hue (blue→red, N→C); chain coloring assigns a distinct color per polypeptide.

Q: What are the backbone torsion angles?
A: φ (phi) and ψ (psi) are the two rotatable backbone dihedrals per residue: φ is the C(i-1)–N–Cα–C torsion, ψ is the N–Cα–C–N(i+1) torsion, both in degrees on (−180°, 180°]. α-helical residues cluster near (−60°, −45°); β-strand residues near (−120°, +130°). A Ramachandran plot is simply a scatter of (φ, ψ) for every residue.